Protein AF-A0A1X7TFT3-F1 (afdb_monomer_lite)

Foldseek 3Di:
DLVVVVVVCVVVVHDLQPAAADEDEPDCCDPPCPNHPVVSSCVVRVNHHYDYDCVVVVPDD

Structure (mmCIF, N/CA/C/O backbone):
data_AF-A0A1X7TFT3-F1
#
_entry.id   AF-A0A1X7TFT3-F1
#
loop_
_atom_site.group_PDB
_atom_site.id
_atom_site.type_symbol
_atom_site.label_atom_id
_atom_site.label_alt_id
_atom_site.label_comp_id
_atom_site.label_asym_id
_atom_site.label_entity_id
_atom_site.label_seq_id
_atom_site.pdbx_PDB_ins_code
_atom_site.Cartn_x
_atom_site.Cartn_y
_atom_site.Cartn_z
_atom_site.occupancy
_atom_site.B_iso_or_equiv
_atom_site.auth_seq_id
_atom_site.auth_comp_id
_atom_site.auth_asym_id
_atom_site.auth_atom_id
_atom_site.pdbx_PDB_model_num
ATOM 1 N N . LEU A 1 1 ? 7.190 9.722 6.115 1.00 58.28 1 LEU A N 1
ATOM 2 C CA . LEU A 1 1 ? 6.207 9.256 5.104 1.00 58.28 1 LEU A CA 1
ATOM 3 C C . LEU A 1 1 ? 4.898 8.771 5.733 1.00 58.28 1 LEU A C 1
ATOM 5 O O . LEU A 1 1 ? 3.871 9.328 5.388 1.00 58.28 1 LEU A O 1
ATOM 9 N N . SER A 1 2 ? 4.905 7.808 6.672 1.00 60.97 2 SER A N 1
ATOM 10 C CA . SER A 1 2 ? 3.667 7.354 7.34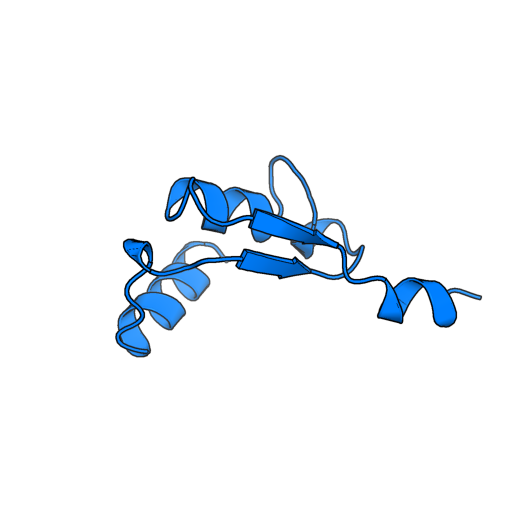8 1.00 60.97 2 SER A CA 1
ATOM 11 C C . SER A 1 2 ? 2.957 8.488 8.094 1.00 60.97 2 SER A C 1
ATOM 13 O O . SER A 1 2 ? 1.769 8.686 7.890 1.00 60.97 2 SER A O 1
ATOM 15 N N . LEU A 1 3 ? 3.705 9.295 8.856 1.00 66.25 3 LEU A N 1
ATOM 16 C CA . LEU A 1 3 ? 3.163 10.442 9.595 1.00 66.25 3 LEU A CA 1
ATOM 17 C C . LEU A 1 3 ? 2.447 11.452 8.681 1.00 66.25 3 LEU A C 1
ATOM 19 O O . LEU A 1 3 ? 1.380 11.946 9.016 1.00 66.25 3 LEU A O 1
ATOM 23 N N . TYR A 1 4 ? 3.023 11.711 7.503 1.00 76.31 4 TYR A N 1
ATOM 24 C CA . TYR A 1 4 ? 2.476 12.657 6.532 1.00 76.31 4 TYR A CA 1
ATOM 25 C C . TYR A 1 4 ? 1.184 12.130 5.900 1.00 76.31 4 TYR A C 1
ATOM 27 O O . TYR A 1 4 ? 0.217 12.868 5.780 1.00 76.31 4 TYR A O 1
ATOM 35 N N . ILE A 1 5 ? 1.136 10.835 5.571 1.00 72.75 5 ILE A N 1
ATOM 36 C CA . ILE A 1 5 ? -0.071 10.175 5.054 1.00 72.75 5 ILE A CA 1
ATOM 37 C C . ILE A 1 5 ? -1.188 10.208 6.103 1.00 72.75 5 ILE A C 1
ATOM 39 O O . ILE A 1 5 ? -2.307 10.600 5.787 1.00 72.75 5 ILE A O 1
ATOM 43 N N . SER A 1 6 ? -0.882 9.873 7.360 1.00 68.69 6 SER A N 1
ATOM 44 C CA . SER A 1 6 ? -1.851 9.948 8.457 1.00 68.69 6 SER A CA 1
ATOM 45 C C . SER A 1 6 ? -2.343 11.379 8.695 1.00 68.69 6 SER A C 1
ATOM 47 O O . SER A 1 6 ? -3.526 11.575 8.956 1.00 68.69 6 SER A O 1
ATOM 49 N N . GLN A 1 7 ? -1.476 12.389 8.578 1.00 74.56 7 GLN A N 1
ATOM 50 C CA . GLN A 1 7 ? -1.873 13.798 8.667 1.00 74.56 7 GLN A CA 1
ATOM 51 C C . GLN A 1 7 ? -2.777 14.225 7.507 1.00 74.56 7 GLN A C 1
ATOM 53 O O . GLN A 1 7 ? -3.753 14.927 7.738 1.00 74.56 7 GLN A O 1
ATOM 58 N N . LEU A 1 8 ? -2.499 13.772 6.284 1.00 74.38 8 LEU A N 1
ATOM 59 C CA . LEU A 1 8 ? -3.302 14.078 5.097 1.00 74.38 8 LEU A CA 1
ATOM 60 C C . LEU A 1 8 ? -4.705 13.465 5.200 1.00 74.38 8 LEU A C 1
ATOM 62 O O . LEU A 1 8 ? -5.700 14.128 4.931 1.00 74.38 8 LEU A O 1
ATOM 66 N N . ILE A 1 9 ? -4.790 12.221 5.674 1.00 69.56 9 ILE A N 1
ATOM 67 C CA . ILE A 1 9 ? -6.060 11.520 5.902 1.00 69.56 9 ILE A CA 1
ATOM 68 C C . ILE A 1 9 ? -6.891 12.219 6.986 1.00 69.56 9 ILE A C 1
ATOM 70 O O . ILE A 1 9 ? -8.082 12.451 6.787 1.00 69.56 9 ILE A O 1
ATOM 74 N N . ASN A 1 10 ? -6.267 12.585 8.112 1.00 69.25 10 ASN A N 1
ATOM 75 C CA . ASN A 1 10 ? -6.955 13.279 9.205 1.00 69.25 10 ASN A CA 1
ATOM 76 C C . ASN A 1 10 ? -7.330 14.725 8.842 1.00 69.25 10 ASN A C 1
ATOM 78 O O . ASN A 1 10 ? -8.365 15.213 9.278 1.00 69.25 10 ASN A O 1
ATOM 82 N N . GLY A 1 11 ? -6.516 15.411 8.036 1.00 72.50 11 GLY A N 1
ATOM 83 C CA . GLY A 1 11 ? -6.785 16.780 7.588 1.00 72.50 11 GLY A CA 1
ATOM 84 C C . GLY A 1 11 ? -7.922 16.887 6.569 1.00 72.50 11 GLY A C 1
ATOM 85 O O . GLY A 1 11 ? -8.514 17.954 6.435 1.00 72.50 11 GLY A O 1
ATOM 86 N N . CYS A 1 12 ? -8.247 15.797 5.870 1.00 68.88 12 CYS A N 1
ATOM 87 C CA . CYS A 1 12 ? -9.316 15.748 4.869 1.00 68.88 12 CYS A CA 1
ATOM 88 C C . CYS A 1 12 ? -10.635 15.137 5.381 1.00 68.88 12 CYS A C 1
ATOM 90 O O . CYS A 1 12 ? -11.498 14.831 4.561 1.00 68.88 12 CYS A O 1
ATOM 92 N N . ASP A 1 13 ? -10.798 14.946 6.696 1.00 71.88 13 ASP A N 1
ATOM 93 C CA . ASP A 1 13 ? -11.986 14.323 7.317 1.00 71.88 13 ASP A CA 1
ATOM 94 C C . ASP A 1 13 ? -12.371 12.979 6.651 1.00 71.88 13 ASP A C 1
ATOM 96 O O . ASP A 1 13 ? -13.535 12.635 6.420 1.00 71.88 13 ASP A O 1
ATOM 100 N N . PHE A 1 14 ? -11.349 12.216 6.246 1.00 76.38 14 PHE A N 1
ATOM 101 C CA . PHE A 1 14 ? -11.528 11.002 5.462 1.00 76.38 14 PHE A CA 1
ATOM 102 C C . PHE A 1 14 ? -11.787 9.817 6.394 1.00 76.38 14 PHE A C 1
ATOM 104 O O . PHE A 1 14 ? -10.897 9.345 7.104 1.00 76.38 14 PHE A O 1
ATOM 111 N N . ASN A 1 15 ? -13.010 9.287 6.380 1.00 82.06 15 ASN A N 1
ATOM 112 C CA . ASN A 1 15 ? -13.335 8.102 7.167 1.00 82.06 15 ASN A CA 1
ATOM 113 C C . ASN A 1 15 ? -12.734 6.846 6.517 1.00 82.06 15 ASN A C 1
ATOM 115 O O . ASN A 1 15 ? -13.298 6.286 5.576 1.00 82.06 15 ASN A O 1
ATOM 119 N N . LEU A 1 16 ? -11.608 6.380 7.056 1.00 80.81 16 LEU A N 1
ATOM 120 C CA . LEU A 1 16 ? -10.885 5.204 6.566 1.00 80.81 16 LEU A CA 1
ATOM 121 C C . LEU A 1 16 ? -11.712 3.914 6.580 1.00 80.81 16 LEU A C 1
ATOM 123 O O . LEU A 1 16 ? -11.484 3.050 5.739 1.00 80.81 16 LEU A O 1
ATOM 127 N N . ASN A 1 17 ? -12.727 3.798 7.443 1.00 83.44 17 ASN A N 1
ATOM 128 C CA . ASN A 1 17 ? -13.637 2.645 7.431 1.00 83.44 17 ASN A CA 1
ATOM 129 C C . ASN A 1 17 ? -14.528 2.611 6.180 1.00 83.44 17 ASN A C 1
ATOM 131 O O . ASN A 1 17 ? -15.049 1.561 5.816 1.00 83.44 17 ASN A O 1
ATOM 135 N N . LYS A 1 18 ? -14.701 3.751 5.504 1.00 87.31 18 LYS A N 1
ATOM 136 C CA . LYS A 1 18 ? -15.449 3.864 4.245 1.00 87.31 18 LYS A CA 1
ATOM 137 C C . LYS A 1 18 ? -14.551 3.775 3.008 1.00 87.31 18 LYS A C 1
ATOM 139 O O . LYS A 1 18 ? -15.048 3.916 1.893 1.00 87.31 18 LYS A O 1
ATOM 144 N N . LEU A 1 19 ? -13.246 3.550 3.179 1.00 88.25 19 LEU A N 1
ATOM 145 C CA . LEU A 1 19 ? -12.332 3.386 2.056 1.00 88.25 19 LEU A CA 1
ATOM 146 C C . LEU A 1 19 ? -12.595 2.041 1.363 1.00 88.25 19 LEU A C 1
ATOM 148 O O . LEU A 1 19 ? -12.347 0.983 1.936 1.00 88.25 19 LEU A O 1
ATOM 152 N N . ALA A 1 20 ? -13.098 2.094 0.128 1.00 92.62 20 ALA A N 1
ATOM 153 C CA . ALA A 1 20 ? -13.414 0.905 -0.663 1.00 92.62 20 ALA A CA 1
ATOM 154 C C . ALA A 1 20 ? -12.180 0.314 -1.366 1.00 92.62 20 ALA A C 1
ATOM 156 O O . ALA A 1 20 ? -12.009 -0.902 -1.427 1.00 92.62 20 ALA A O 1
ATOM 157 N N . SER A 1 21 ? -11.306 1.171 -1.897 1.00 93.06 21 SER A N 1
ATOM 158 C CA . SER A 1 21 ? -10.128 0.745 -2.651 1.00 93.06 21 SER A CA 1
ATOM 159 C C . SER A 1 21 ? -9.007 1.777 -2.623 1.00 93.06 21 SER A C 1
ATOM 161 O O . SER A 1 21 ? -9.250 2.970 -2.452 1.00 93.06 21 SER A O 1
ATOM 163 N N . GLN A 1 22 ? -7.786 1.312 -2.864 1.00 91.25 22 GLN A N 1
ATOM 164 C CA . GLN A 1 22 ? -6.559 2.097 -2.947 1.00 91.25 22 GLN A CA 1
ATOM 165 C C . GLN A 1 22 ? -5.791 1.719 -4.227 1.00 91.25 22 GLN A C 1
ATOM 167 O O . GLN A 1 22 ? -5.587 0.537 -4.500 1.00 91.25 22 GLN A O 1
ATOM 172 N N . GLY A 1 23 ? -5.388 2.715 -5.021 1.00 92.56 23 GLY A N 1
ATOM 173 C CA . GLY 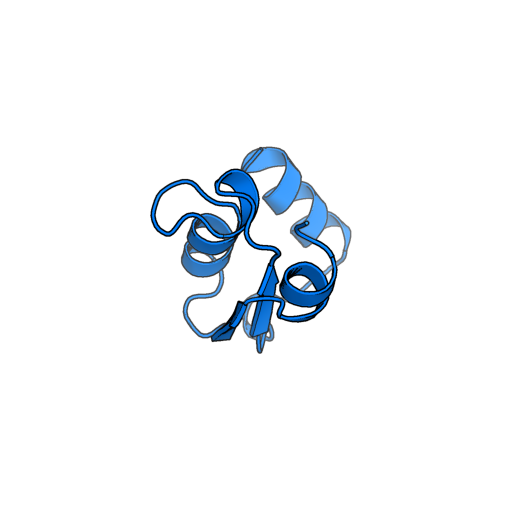A 1 23 ? -4.741 2.521 -6.324 1.00 92.56 23 GLY A CA 1
ATOM 174 C C . GLY A 1 23 ? -3.313 3.068 -6.365 1.00 92.56 23 GLY A C 1
ATOM 175 O O . GLY A 1 23 ? -3.098 4.192 -5.915 1.00 92.56 23 GLY A O 1
ATOM 176 N N . TYR A 1 24 ? -2.351 2.314 -6.912 1.00 91.75 24 TYR A N 1
ATOM 177 C CA . TYR A 1 24 ? -0.936 2.730 -6.974 1.00 91.75 24 TYR A CA 1
ATOM 178 C C . TYR A 1 24 ? -0.247 2.337 -8.276 1.00 91.75 24 TYR A C 1
ATOM 180 O O . TYR A 1 24 ? -0.577 1.314 -8.873 1.00 91.75 24 TYR A O 1
ATOM 188 N N . ASP A 1 25 ? 0.751 3.123 -8.680 1.00 89.25 25 ASP A N 1
ATOM 189 C CA . ASP A 1 25 ? 1.688 2.751 -9.741 1.00 89.25 25 ASP A CA 1
ATOM 190 C C . ASP A 1 25 ? 2.655 1.630 -9.308 1.00 89.25 25 ASP A C 1
ATOM 192 O O . ASP A 1 25 ? 2.676 1.185 -8.157 1.00 89.25 25 ASP A O 1
ATOM 196 N N . GLY A 1 26 ? 3.456 1.144 -10.258 1.00 88.06 26 GLY A N 1
ATOM 197 C CA . GLY A 1 26 ? 4.444 0.089 -10.024 1.00 88.06 26 GLY A CA 1
ATOM 198 C C . GLY A 1 26 ? 5.719 0.516 -9.320 1.00 88.06 26 GLY A C 1
ATOM 199 O O . GLY A 1 26 ? 6.597 -0.324 -9.141 1.00 88.06 26 GLY A O 1
ATOM 200 N N . ALA A 1 27 ? 5.846 1.768 -8.877 1.00 89.81 27 ALA A N 1
ATOM 201 C CA . ALA A 1 27 ? 7.009 2.152 -8.098 1.00 89.81 27 ALA A CA 1
ATOM 202 C C . ALA A 1 27 ? 6.987 1.406 -6.758 1.00 89.81 27 ALA A C 1
ATOM 204 O O . ALA A 1 27 ? 5.993 1.435 -6.027 1.00 89.81 27 ALA A O 1
ATOM 205 N N . SER A 1 28 ? 8.102 0.769 -6.395 1.00 89.00 28 SER A N 1
ATOM 206 C CA . SER A 1 28 ? 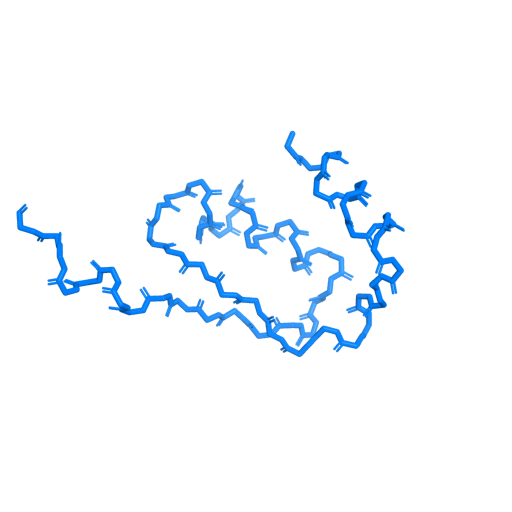8.199 -0.056 -5.181 1.00 89.00 28 SER A CA 1
ATOM 207 C C . SER A 1 28 ? 7.871 0.717 -3.899 1.00 89.00 28 SER A C 1
ATOM 209 O O . SER A 1 28 ? 7.379 0.141 -2.931 1.00 89.00 28 SER A O 1
ATOM 211 N N . VAL A 1 29 ? 8.102 2.034 -3.890 1.00 89.94 29 VAL A N 1
ATOM 212 C CA . VAL A 1 29 ? 7.746 2.917 -2.768 1.00 89.94 29 VAL A CA 1
ATOM 213 C C . VAL A 1 29 ? 6.230 3.088 -2.602 1.00 89.94 29 VAL A C 1
ATOM 215 O O . VAL A 1 29 ? 5.766 3.335 -1.491 1.00 89.94 29 VAL A O 1
ATOM 218 N N . MET A 1 30 ? 5.451 2.913 -3.673 1.00 91.31 30 MET A N 1
ATOM 219 C CA . MET A 1 30 ? 3.992 3.037 -3.672 1.00 91.31 30 MET A CA 1
ATOM 220 C C . MET A 1 30 ? 3.320 1.668 -3.525 1.00 91.31 30 MET A C 1
ATOM 222 O O . MET A 1 30 ? 2.568 1.455 -2.573 1.00 91.31 30 MET A O 1
ATOM 226 N N . SER A 1 31 ? 3.643 0.724 -4.413 1.00 92.44 31 SER A N 1
ATOM 227 C CA . SER A 1 31 ? 3.019 -0.609 -4.510 1.00 92.44 31 SER A CA 1
ATOM 228 C C . SER A 1 31 ? 3.663 -1.694 -3.644 1.00 92.44 31 SER A C 1
ATOM 230 O O . SER A 1 31 ? 3.119 -2.795 -3.539 1.00 92.44 31 SER A O 1
ATOM 232 N N . GLY A 1 32 ? 4.799 -1.407 -3.001 1.00 93.00 32 GLY A N 1
ATOM 233 C CA . GLY A 1 32 ? 5.521 -2.379 -2.185 1.00 93.00 32 GLY A CA 1
ATOM 234 C C . GLY A 1 32 ? 4.641 -3.021 -1.109 1.00 93.00 32 GLY A C 1
ATOM 235 O O . GLY A 1 32 ? 4.017 -2.329 -0.307 1.00 93.00 32 GLY A O 1
ATOM 236 N N . GLN A 1 33 ? 4.633 -4.354 -1.063 1.00 91.38 33 GLN A N 1
ATOM 23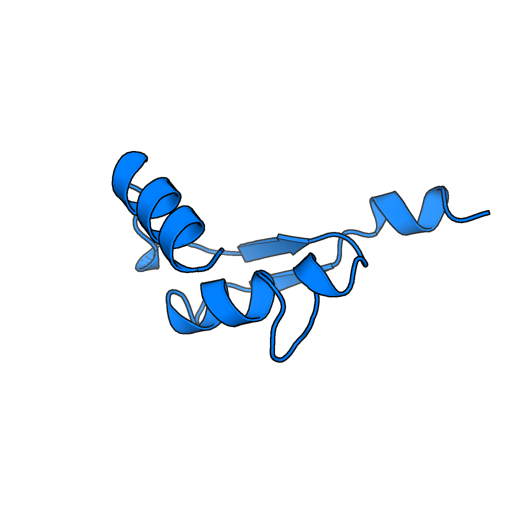7 C CA . GLN A 1 33 ? 3.775 -5.138 -0.167 1.00 91.38 33 GLN A CA 1
ATOM 238 C C . GLN A 1 33 ? 4.093 -4.952 1.324 1.00 91.38 33 GLN A C 1
ATOM 240 O O . GLN A 1 33 ? 3.197 -5.083 2.150 1.00 91.38 33 GLN A O 1
ATOM 245 N N . TYR A 1 34 ? 5.351 -4.665 1.667 1.00 90.56 34 TYR A N 1
ATOM 246 C CA . TYR A 1 34 ? 5.793 -4.577 3.064 1.00 90.56 34 TYR A CA 1
ATOM 247 C C . TYR A 1 34 ? 6.050 -3.139 3.518 1.00 90.56 34 TYR A C 1
ATOM 249 O O . TYR A 1 34 ? 5.662 -2.753 4.610 1.00 90.56 34 TYR A O 1
ATOM 257 N N . ASN A 1 35 ? 6.699 -2.335 2.671 1.00 88.94 35 ASN A N 1
ATOM 258 C CA . ASN A 1 35 ? 7.142 -0.981 3.027 1.00 88.94 35 ASN A CA 1
ATOM 259 C C . ASN A 1 35 ? 6.537 0.113 2.140 1.00 88.94 35 ASN A C 1
ATOM 261 O O . ASN A 1 35 ? 6.824 1.297 2.346 1.00 88.94 35 ASN A O 1
ATOM 265 N N . GLY A 1 36 ? 5.726 -0.275 1.153 1.00 91.38 36 GLY A N 1
ATOM 266 C CA . GLY A 1 36 ? 5.078 0.663 0.254 1.00 91.38 36 GLY A CA 1
ATOM 267 C C . GLY A 1 36 ? 3.970 1.443 0.951 1.00 91.38 36 GLY A C 1
ATOM 268 O O . GLY A 1 36 ? 3.470 1.061 2.014 1.00 91.38 36 GLY A O 1
ATOM 269 N N . VAL A 1 37 ? 3.552 2.541 0.328 1.00 90.81 37 VAL A N 1
ATOM 270 C CA . VAL A 1 37 ? 2.372 3.295 0.773 1.00 90.81 37 VAL A CA 1
ATOM 271 C C . VAL A 1 37 ? 1.145 2.387 0.855 1.00 90.81 37 VAL A C 1
ATOM 273 O O . VAL A 1 37 ? 0.365 2.517 1.799 1.00 90.81 37 VAL A O 1
ATOM 276 N N . GLN A 1 38 ? 1.004 1.430 -0.070 1.00 92.81 38 GLN A N 1
ATOM 277 C CA . GLN A 1 38 ? -0.152 0.542 -0.080 1.00 92.81 38 GLN A CA 1
ATOM 278 C C . GLN A 1 38 ? -0.264 -0.310 1.189 1.00 92.81 38 GLN A C 1
ATOM 280 O O . GLN A 1 38 ? -1.340 -0.380 1.779 1.00 92.81 38 GLN A O 1
ATOM 285 N N . ALA A 1 39 ? 0.858 -0.854 1.668 1.00 92.50 39 ALA A N 1
ATOM 286 C CA . ALA A 1 39 ? 0.913 -1.648 2.891 1.00 92.50 39 ALA A CA 1
ATOM 287 C C . ALA A 1 39 ? 0.446 -0.834 4.105 1.00 92.50 39 ALA A C 1
ATOM 289 O O . ALA A 1 39 ? -0.405 -1.278 4.867 1.00 92.50 39 ALA A O 1
ATOM 290 N N . LYS A 1 40 ? 0.923 0.411 4.211 1.00 90.12 40 LYS A N 1
ATOM 291 C CA . LYS A 1 40 ? 0.596 1.314 5.323 1.00 90.12 40 LYS A CA 1
ATOM 292 C C . LYS A 1 40 ? -0.873 1.706 5.344 1.00 90.12 40 LYS A C 1
ATOM 294 O O . LYS A 1 40 ? -1.480 1.716 6.402 1.00 90.12 40 LYS A O 1
ATOM 299 N N . ILE A 1 41 ? -1.468 2.014 4.192 1.00 89.06 41 ILE A N 1
ATOM 300 C CA . ILE A 1 41 ? -2.909 2.304 4.126 1.00 89.06 41 ILE A CA 1
ATOM 301 C C . ILE A 1 41 ? -3.730 1.078 4.536 1.00 89.06 41 ILE A C 1
ATOM 303 O O . ILE A 1 41 ? -4.735 1.224 5.227 1.00 89.06 41 ILE A O 1
ATOM 307 N N . LYS A 1 42 ? -3.265 -0.123 4.192 1.00 90.19 42 LYS A N 1
ATOM 308 C CA . LYS A 1 42 ? -3.932 -1.378 4.535 1.00 90.19 42 LYS A CA 1
ATOM 309 C C . LYS A 1 42 ? -3.870 -1.719 6.027 1.00 90.19 42 LYS A C 1
ATOM 311 O O . LYS A 1 42 ? -4.765 -2.395 6.519 1.00 90.19 42 LYS A O 1
ATOM 316 N N . GLU A 1 43 ? -2.874 -1.211 6.758 1.00 90.00 43 GLU A N 1
ATOM 317 C CA . GLU A 1 43 ? -2.845 -1.267 8.231 1.00 90.00 43 GLU A CA 1
ATOM 318 C C . GLU A 1 43 ? -3.995 -0.457 8.856 1.00 90.00 43 GLU A C 1
ATOM 320 O O . GLU A 1 43 ? -4.548 -0.863 9.876 1.00 90.00 43 GLU A O 1
ATOM 325 N N . PHE A 1 44 ? -4.388 0.663 8.237 1.00 85.38 44 PHE A N 1
ATOM 326 C CA . PHE A 1 44 ? -5.476 1.522 8.723 1.00 85.38 44 PHE A CA 1
ATOM 327 C C . PHE A 1 44 ? -6.860 1.149 8.171 1.00 85.38 44 PHE A C 1
ATOM 329 O O . PHE A 1 44 ? -7.867 1.373 8.839 1.00 85.38 44 PHE A O 1
ATOM 336 N N . ALA A 1 45 ? -6.920 0.620 6.950 1.00 89.25 45 ALA A N 1
ATOM 337 C CA . ALA A 1 45 ? -8.144 0.247 6.246 1.00 89.25 45 ALA A CA 1
ATOM 338 C C . ALA A 1 45 ? -7.986 -1.155 5.627 1.00 89.25 45 ALA A C 1
ATOM 340 O O . ALA A 1 45 ? -7.844 -1.283 4.408 1.00 89.25 45 ALA A O 1
ATOM 341 N N . PRO A 1 46 ? -7.997 -2.226 6.441 1.00 91.50 46 PRO A N 1
ATOM 342 C CA . PRO A 1 46 ? -7.748 -3.591 5.968 1.00 91.50 46 PRO A CA 1
ATOM 343 C C . PRO A 1 46 ? -8.782 -4.084 4.946 1.00 91.50 46 PRO A C 1
ATOM 345 O O . PRO A 1 46 ? -8.485 -4.979 4.155 1.00 91.50 46 PRO A O 1
ATOM 348 N N . GLN A 1 47 ? -9.979 -3.491 4.934 1.00 92.62 47 GLN A N 1
ATOM 349 C CA . GLN A 1 47 ? -11.046 -3.781 3.978 1.00 92.62 47 GLN A CA 1
ATOM 350 C C . GLN A 1 47 ? -10.835 -3.146 2.595 1.00 92.62 47 GLN A C 1
ATOM 352 O O . GLN A 1 47 ? -11.522 -3.524 1.647 1.00 92.62 47 GLN A O 1
ATOM 357 N N . ALA A 1 48 ? -9.919 -2.182 2.462 1.00 92.81 48 ALA A N 1
ATOM 358 C CA . ALA A 1 48 ? -9.689 -1.501 1.198 1.00 92.81 48 ALA A CA 1
ATOM 359 C C . ALA A 1 48 ? -9.009 -2.438 0.186 1.00 92.81 48 ALA A C 1
ATOM 361 O O . ALA A 1 48 ? -7.977 -3.065 0.451 1.00 92.81 48 ALA A O 1
ATOM 362 N N . ILE A 1 49 ? -9.580 -2.519 -1.014 1.00 94.56 49 ILE A N 1
ATOM 363 C CA . ILE A 1 49 ? -9.041 -3.331 -2.106 1.00 94.56 49 ILE A CA 1
ATOM 364 C C . ILE A 1 49 ? -7.838 -2.617 -2.725 1.00 94.56 49 ILE A C 1
ATOM 366 O O . ILE A 1 49 ? -7.939 -1.473 -3.163 1.00 94.56 49 ILE A O 1
ATOM 370 N N . TYR A 1 50 ? -6.703 -3.308 -2.809 1.00 93.56 50 TYR A N 1
ATOM 371 C CA . TYR A 1 50 ? -5.550 -2.822 -3.562 1.00 93.56 50 TYR A CA 1
ATOM 372 C C . TYR A 1 50 ? -5.767 -3.012 -5.065 1.00 93.56 50 TYR A C 1
ATOM 374 O O . TYR A 1 50 ? -6.079 -4.116 -5.514 1.00 93.56 50 TYR A O 1
ATOM 382 N N . ILE A 1 51 ? -5.549 -1.950 -5.837 1.00 93.75 51 ILE A N 1
ATOM 383 C CA . ILE A 1 51 ? -5.624 -1.940 -7.296 1.00 93.75 51 ILE A CA 1
ATOM 384 C C . ILE A 1 51 ? -4.284 -1.453 -7.843 1.00 93.75 51 ILE A C 1
ATOM 386 O O . ILE A 1 51 ? -3.803 -0.367 -7.518 1.00 93.75 51 ILE A O 1
ATOM 390 N N . HIS A 1 52 ? -3.675 -2.254 -8.706 1.00 90.19 52 HIS A N 1
ATOM 391 C CA . HIS A 1 52 ? -2.482 -1.833 -9.419 1.00 90.19 52 HIS A CA 1
ATOM 392 C C . HIS A 1 52 ? -2.864 -0.981 -10.635 1.00 90.19 52 HIS A C 1
ATOM 394 O O . HIS A 1 52 ? -3.734 -1.360 -11.422 1.00 90.19 52 HIS A O 1
ATOM 400 N N . CYS A 1 53 ? -2.222 0.172 -10.798 1.00 88.19 53 CYS A N 1
ATOM 401 C CA . CYS A 1 53 ? -2.478 1.080 -11.904 1.00 88.19 53 CYS A CA 1
ATOM 402 C C . CYS A 1 53 ? -1.829 0.555 -13.187 1.00 88.19 53 CYS A C 1
ATOM 404 O O . CYS A 1 53 ? -0.619 0.661 -13.384 1.00 88.19 53 CYS A O 1
ATOM 406 N N . TYR A 1 54 ? -2.657 0.029 -14.089 1.00 78.94 54 TYR A N 1
ATOM 407 C CA . TYR A 1 54 ? -2.205 -0.496 -15.378 1.00 78.94 54 TYR A CA 1
ATOM 408 C C . TYR A 1 54 ? -1.897 0.600 -16.412 1.00 78.94 54 TYR A C 1
ATOM 410 O O . TYR A 1 54 ? -1.234 0.336 -17.409 1.00 78.94 54 TYR A O 1
ATOM 418 N N . ALA A 1 55 ? -2.318 1.849 -16.171 1.00 73.69 55 ALA A N 1
ATOM 419 C CA . ALA A 1 55 ? -2.052 2.961 -17.087 1.00 73.69 55 ALA A CA 1
ATOM 420 C C . ALA A 1 55 ? -0.545 3.225 -17.275 1.00 73.69 55 ALA A C 1
ATOM 422 O O . ALA A 1 55 ? -0.127 3.659 -18.343 1.00 73.69 55 ALA A O 1
ATOM 423 N N . HIS A 1 56 ? 0.276 2.909 -16.267 1.00 62.88 56 HIS A N 1
ATOM 424 C CA . HIS A 1 56 ? 1.728 3.082 -16.335 1.00 62.88 56 HIS A CA 1
ATOM 425 C C . HIS A 1 56 ? 2.431 1.972 -17.132 1.00 62.88 56 HIS A C 1
ATOM 427 O O . HIS A 1 56 ? 3.531 2.190 -17.624 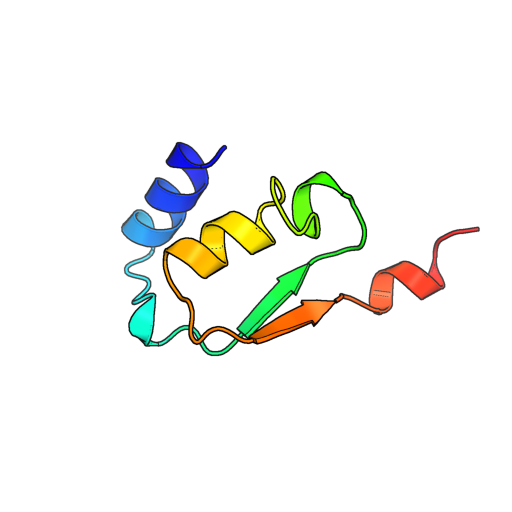1.00 62.88 56 HIS A O 1
ATOM 433 N N . VAL A 1 57 ? 1.799 0.805 -17.316 1.00 57.97 57 VAL A N 1
ATOM 434 C CA . VAL A 1 57 ? 2.353 -0.289 -18.138 1.00 57.97 57 VAL A CA 1
ATOM 435 C C . VAL A 1 57 ? 2.466 0.136 -19.605 1.00 57.97 57 VAL A C 1
ATOM 437 O O . VAL A 1 57 ? 3.358 -0.320 -20.311 1.00 57.97 57 VAL A O 1
ATOM 440 N N . LEU A 1 58 ? 1.613 1.064 -20.053 1.00 55.03 58 LEU A N 1
ATOM 441 C CA . LEU A 1 58 ? 1.575 1.527 -21.440 1.00 55.03 58 LEU A CA 1
ATOM 442 C C . LEU A 1 58 ? 2.713 2.494 -21.828 1.00 55.03 58 LEU A C 1
ATOM 444 O O . LEU A 1 58 ? 2.787 2.875 -22.992 1.00 55.03 58 LEU A O 1
ATOM 448 N N . ASN A 1 59 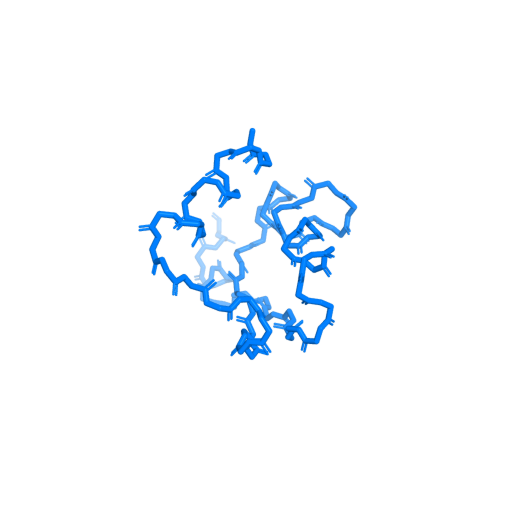? 3.572 2.909 -20.888 1.00 54.69 59 ASN A N 1
ATOM 449 C CA . ASN A 1 59 ? 4.613 3.920 -21.130 1.00 54.69 59 ASN A CA 1
ATOM 450 C C . ASN A 1 59 ? 5.978 3.578 -20.494 1.00 54.69 59 ASN A C 1
ATOM 452 O O . ASN A 1 59 ? 6.781 4.468 -20.230 1.00 54.69 59 ASN A O 1
ATOM 456 N N . LEU A 1 60 ? 6.250 2.301 -20.221 1.00 54.81 60 LEU A N 1
ATOM 457 C CA . LEU A 1 60 ? 7.575 1.839 -19.790 1.00 54.81 60 LEU A CA 1
ATOM 458 C C . LEU A 1 60 ? 8.295 1.199 -20.988 1.00 54.81 60 LEU A C 1
ATOM 460 O O . LEU A 1 60 ? 8.353 -0.025 -21.090 1.00 54.81 60 LEU A O 1
ATOM 464 N N . VAL A 1 61 ? 8.779 2.035 -21.913 1.00 52.66 61 VAL A N 1
ATOM 465 C CA . VAL A 1 61 ? 9.799 1.669 -22.919 1.00 52.66 61 VAL A CA 1
ATOM 466 C C . VAL A 1 61 ? 11.154 2.226 -22.517 1.00 52.66 61 VAL A C 1
ATOM 468 O O . VAL A 1 61 ? 11.182 3.345 -21.958 1.00 52.66 61 VAL A O 1
#

pLDDT: mean 81.75, std 12.42, range [52.66, 94.56]

Sequence (61 aa):
LSLYISQLINGCDFNLNKLASQGYDGASVMSGQYNGVQAKIKEFAPQAIYIHCYAHVLNLV

Organism: Amphimedon queenslandica (NCBI:txid400682)

Secondary structure (DSSP, 8-state):
-HHHHHHHHHHTT--GGG--EEEE-S-HHHH-TTTSHHHHHHHH-TTSEEEE-GGGGGG--

InterPro domains:
  IPR025398 ZMYM1-like, RNase-like domain [PF14291] (4-36)

Radius of gyration: 12.36 Å; chains: 1; bounding box: 25×22×32 Å